Protein AF-A0A1X1MXP3-F1 (afdb_monomer_lite)

pLDDT: mean 73.45, std 17.8, range [33.78, 93.88]

Sequence (137 aa):
MLDMLSPPHPGLSEHRRALAAHRMILTAVQALGSPRGDAAAALLGLVPGRSGTAATRTARRDEAAAHYGGISADWFQRRHEAGVTLALAMELDQQLRGQEGTTRTDPQRRSRAMTPPPPAASFQPRPTPTKTPTGQP

Secondary structure (DSSP, 8-state):
-HHHHS---TT--HHHHHHHHHHHHHHHHHHT-TTHHHHHHHHHT--TT-TTTT-SHHHHHHHHHHTTTS--HHHHIIIIIHHHHHHHHHHHHHHHHHHHTT----GGGG----PPPPPGGG-PPPPPP--------

Radius of gyration: 27.69 Å; chains: 1; bounding box: 34×28×108 Å

Foldseek 3Di:
DLCVLANDDVPDDPVNSVVSSVVLLLVLLVVVDPPLSVLSCLQVVVDPPCVPVCPDNLSSLQRSCVRVVNDHSVCCVVPPPVVSVVSSVVSSVVVVVVVVVCPDDDPVPPPPPPPPPPPPVPDDDDDDPDPDDDDDD

Structure (mmCIF, N/CA/C/O backbone):
data_AF-A0A1X1MXP3-F1
#
_entry.id   AF-A0A1X1MXP3-F1
#
loop_
_atom_site.group_PDB
_atom_site.id
_atom_site.type_symbol
_atom_site.label_atom_id
_atom_site.label_alt_id
_atom_site.label_comp_id
_atom_site.label_asym_id
_atom_site.label_entity_id
_atom_site.label_seq_id
_atom_site.pdbx_PDB_ins_code
_atom_site.Cartn_x
_atom_site.Cartn_y
_atom_site.Cartn_z
_atom_site.occupancy
_atom_site.B_iso_or_equiv
_atom_site.auth_seq_id
_atom_site.auth_comp_id
_atom_site.auth_asym_id
_atom_site.auth_atom_id
_atom_site.pdbx_PDB_model_num
ATOM 1 N N . MET A 1 1 ? -13.318 8.144 1.648 1.00 58.69 1 MET A N 1
ATOM 2 C CA . MET A 1 1 ? -12.264 7.174 2.042 1.00 58.69 1 MET A CA 1
ATOM 3 C C . MET A 1 1 ? -11.859 7.364 3.497 1.00 58.69 1 MET A C 1
ATOM 5 O O . MET A 1 1 ? -11.912 6.406 4.249 1.00 58.69 1 MET A O 1
ATOM 9 N N . LEU A 1 2 ? -11.526 8.591 3.908 1.00 57.16 2 LEU A N 1
ATOM 10 C CA . LEU A 1 2 ? -11.199 8.932 5.297 1.00 57.16 2 LEU A CA 1
ATOM 11 C C . LEU A 1 2 ? -12.297 8.542 6.301 1.00 57.16 2 LEU A C 1
ATOM 13 O O . LEU A 1 2 ? -11.979 7.887 7.282 1.00 57.16 2 LEU A O 1
ATOM 17 N N . ASP A 1 3 ? -13.573 8.820 6.013 1.00 63.28 3 ASP A N 1
ATOM 18 C CA . ASP A 1 3 ? -14.678 8.444 6.916 1.00 63.28 3 ASP A CA 1
ATOM 19 C C . ASP A 1 3 ? -14.926 6.929 7.011 1.00 63.28 3 ASP A C 1
ATOM 21 O O . ASP A 1 3 ? -15.504 6.474 7.990 1.00 63.28 3 ASP A O 1
ATOM 25 N N . MET A 1 4 ? -14.468 6.141 6.028 1.00 61.66 4 MET A N 1
ATOM 26 C CA . MET A 1 4 ? -14.555 4.673 6.086 1.00 61.66 4 MET A CA 1
ATOM 27 C C . MET A 1 4 ? -13.445 4.066 6.951 1.00 61.66 4 MET A C 1
ATOM 29 O O . MET A 1 4 ? -13.652 3.036 7.575 1.00 61.66 4 MET A O 1
ATOM 33 N N . LEU A 1 5 ? -12.267 4.697 6.985 1.00 59.31 5 LEU A N 1
ATOM 34 C CA . LEU A 1 5 ? -11.120 4.227 7.771 1.00 59.31 5 LEU A CA 1
ATOM 35 C C . LEU A 1 5 ? -11.085 4.837 9.179 1.00 59.31 5 LEU A C 1
ATOM 37 O O . LEU A 1 5 ? -10.512 4.261 10.095 1.00 59.31 5 LEU A O 1
ATOM 41 N N . SER A 1 6 ? -11.665 6.023 9.355 1.00 58.81 6 SER A N 1
ATOM 42 C CA . SER A 1 6 ? -11.740 6.729 10.629 1.00 58.81 6 SER A CA 1
ATOM 43 C C . SER A 1 6 ? -13.021 7.573 10.655 1.00 58.81 6 SER A C 1
ATOM 45 O O . SER A 1 6 ? -13.010 8.727 10.202 1.00 58.81 6 SER A O 1
ATOM 47 N N . PRO A 1 7 ? -14.144 7.009 11.138 1.00 64.31 7 PRO A N 1
ATOM 48 C CA . PRO A 1 7 ? -15.415 7.715 11.149 1.00 64.31 7 PRO A CA 1
ATOM 49 C C . PRO A 1 7 ? -15.324 9.002 11.982 1.00 64.31 7 PRO A C 1
ATOM 51 O O . PRO A 1 7 ? -14.524 9.091 12.923 1.00 64.31 7 PRO A O 1
ATOM 54 N N . PRO A 1 8 ? -16.119 10.030 11.641 1.00 60.16 8 PRO A N 1
ATOM 55 C CA . PRO A 1 8 ? -16.143 11.278 12.389 1.00 60.16 8 PRO A CA 1
ATOM 56 C C . PRO A 1 8 ? -16.509 11.000 13.850 1.00 60.16 8 PRO A C 1
ATOM 58 O O . PRO A 1 8 ? -17.580 10.482 14.152 1.00 60.16 8 PRO A O 1
ATOM 61 N N . HIS A 1 9 ? -15.596 11.341 14.759 1.00 60.69 9 HIS A N 1
ATOM 62 C CA . HIS A 1 9 ? -15.788 11.200 16.198 1.00 60.69 9 HIS A CA 1
ATOM 63 C C . HIS A 1 9 ? -15.833 12.593 16.834 1.00 60.69 9 HIS A C 1
ATOM 65 O O . HIS A 1 9 ? -14.945 13.407 16.544 1.00 60.69 9 HIS A O 1
ATOM 71 N N . PRO A 1 10 ? -16.811 12.889 17.708 1.00 53.69 10 PRO A N 1
ATOM 72 C CA . PRO A 1 10 ? -16.841 14.161 18.418 1.00 53.69 10 PRO A CA 1
ATOM 73 C C . PRO A 1 10 ? -15.563 14.298 19.261 1.00 53.69 10 PRO A C 1
ATOM 75 O O . PRO A 1 10 ? -15.296 13.486 20.142 1.00 53.69 10 PRO A O 1
ATOM 78 N N . GLY A 1 11 ? -14.738 15.301 18.940 1.00 63.41 11 GLY A N 1
ATOM 79 C CA . GLY A 1 11 ? -13.468 15.585 19.625 1.00 63.41 11 GLY A CA 1
ATOM 80 C C . GLY A 1 11 ? -12.183 15.170 18.889 1.00 63.41 11 GLY A C 1
ATOM 81 O O . GLY A 1 11 ? -11.094 15.497 19.364 1.00 63.41 11 GLY A O 1
ATOM 82 N N . LEU A 1 12 ? -12.257 14.505 17.728 1.00 65.88 12 LEU A N 1
ATOM 83 C CA . LEU A 1 12 ? -11.077 14.194 16.904 1.00 65.88 12 LEU A CA 1
ATOM 84 C C . LEU A 1 12 ? -10.936 15.177 15.735 1.00 65.88 12 LEU A C 1
ATOM 86 O O . LEU A 1 12 ? -11.803 15.260 14.868 1.00 65.88 12 LEU A O 1
ATOM 90 N N . SER A 1 13 ? -9.808 15.894 15.680 1.00 78.56 13 SER A N 1
ATOM 91 C CA . SER A 1 13 ? -9.487 16.753 14.537 1.00 78.56 13 SER A CA 1
ATOM 92 C C . SER A 1 13 ? -9.292 15.927 13.262 1.00 78.56 13 SER A C 1
ATOM 94 O O . SER A 1 13 ? -8.819 14.789 13.299 1.00 78.56 13 SER A O 1
ATOM 96 N N . GLU A 1 14 ? -9.617 16.513 12.111 1.00 78.38 14 GLU A N 1
ATOM 97 C CA . GLU A 1 14 ? -9.417 15.896 10.794 1.00 78.38 14 GLU A CA 1
ATOM 98 C C . GLU A 1 14 ? -7.977 15.407 10.591 1.00 78.38 14 GLU A C 1
ATOM 100 O O . GLU A 1 14 ? -7.755 14.289 10.135 1.00 78.38 14 GLU A O 1
ATOM 105 N N . HIS A 1 15 ? -6.997 16.186 11.053 1.00 79.50 15 HIS A N 1
ATOM 106 C CA . HIS A 1 15 ? -5.589 15.805 11.033 1.00 79.50 15 HIS A CA 1
ATOM 107 C C . HIS A 1 15 ? -5.308 14.501 11.803 1.00 79.50 15 HIS A C 1
ATOM 109 O O . HIS A 1 15 ? -4.570 13.639 11.325 1.00 79.50 15 HIS A O 1
ATOM 115 N N . ARG A 1 16 ? -5.924 14.307 12.978 1.00 78.12 16 ARG A N 1
ATOM 116 C CA . ARG A 1 16 ? -5.783 13.052 13.736 1.00 78.12 16 ARG A CA 1
ATOM 117 C C . ARG A 1 16 ? -6.444 11.876 13.022 1.00 78.12 16 ARG A C 1
ATOM 119 O O . ARG A 1 16 ? -5.875 10.787 13.037 1.00 78.12 16 ARG A O 1
ATOM 126 N N . ARG A 1 17 ? -7.590 12.093 12.368 1.00 78.00 17 ARG A N 1
ATOM 127 C CA . ARG A 1 17 ? -8.249 11.068 11.537 1.00 78.00 17 ARG A CA 1
ATOM 128 C C . ARG A 1 17 ? -7.376 10.668 10.345 1.00 78.00 17 ARG A C 1
ATOM 130 O O . ARG A 1 17 ? -7.220 9.481 10.076 1.00 78.00 17 ARG A O 1
ATOM 137 N N . ALA A 1 18 ? -6.727 11.636 9.698 1.00 79.56 18 ALA A N 1
ATOM 138 C CA . ALA A 1 18 ? -5.782 11.384 8.611 1.00 79.56 18 ALA A CA 1
ATOM 139 C C . ALA A 1 18 ? -4.565 10.570 9.072 1.00 79.56 18 ALA A C 1
ATOM 141 O O . ALA A 1 18 ? -4.200 9.596 8.417 1.00 79.56 18 ALA A O 1
ATOM 142 N N . LEU A 1 19 ? -3.982 10.902 10.229 1.00 81.81 19 LEU A N 1
ATOM 143 C CA . LEU A 1 19 ? -2.884 10.122 10.809 1.00 81.81 19 LEU A CA 1
ATOM 144 C C . LEU A 1 19 ? -3.308 8.696 11.180 1.00 81.81 19 LEU A C 1
ATOM 146 O O . LEU A 1 19 ? -2.542 7.758 10.958 1.00 81.81 19 LEU A O 1
ATOM 150 N N . ALA A 1 20 ? -4.511 8.520 11.733 1.00 80.69 20 ALA A N 1
ATOM 151 C CA . ALA A 1 20 ? -5.045 7.202 12.064 1.00 80.69 20 ALA A CA 1
ATOM 152 C C . ALA A 1 20 ? -5.235 6.346 10.802 1.00 80.69 20 ALA A C 1
ATOM 154 O O . ALA A 1 20 ? -4.689 5.246 10.727 1.00 80.69 20 ALA A O 1
ATOM 155 N N . ALA A 1 21 ? -5.903 6.886 9.779 1.00 83.25 21 ALA A N 1
ATOM 156 C CA . ALA A 1 21 ? -6.100 6.206 8.501 1.00 83.25 21 ALA A CA 1
ATOM 157 C C . ALA A 1 21 ? -4.764 5.859 7.822 1.00 83.25 21 ALA A C 1
ATOM 159 O O . ALA A 1 21 ? -4.584 4.744 7.339 1.00 83.25 21 ALA A O 1
ATOM 160 N N . HIS A 1 22 ? -3.794 6.779 7.834 1.00 85.69 22 HIS A N 1
ATOM 161 C CA . HIS A 1 22 ? -2.464 6.533 7.280 1.00 85.69 22 HIS A CA 1
ATOM 162 C C . HIS A 1 22 ? -1.745 5.374 7.988 1.00 85.69 22 HIS A C 1
ATOM 164 O O . HIS A 1 22 ? -1.195 4.493 7.329 1.00 85.69 22 HIS A O 1
ATOM 170 N N . ARG A 1 23 ? -1.797 5.326 9.326 1.00 87.12 23 ARG A N 1
ATOM 171 C CA . ARG A 1 23 ? -1.214 4.224 10.110 1.00 87.12 23 ARG A CA 1
ATOM 172 C C . ARG A 1 23 ? -1.892 2.887 9.826 1.00 87.12 23 ARG A C 1
ATOM 174 O O . ARG A 1 23 ? -1.190 1.885 9.720 1.00 87.12 23 ARG A O 1
ATOM 181 N N . MET A 1 24 ? -3.216 2.864 9.673 1.00 87.44 24 MET A N 1
ATOM 182 C CA . MET A 1 24 ? -3.944 1.643 9.308 1.00 87.44 24 MET A CA 1
ATOM 183 C C . MET A 1 24 ? -3.503 1.121 7.944 1.00 87.44 24 MET A C 1
ATOM 185 O O . MET A 1 24 ? -3.141 -0.043 7.821 1.00 87.44 24 MET A O 1
ATOM 189 N N . ILE A 1 25 ? -3.431 2.001 6.942 1.00 90.19 25 ILE A N 1
ATOM 190 C CA . ILE A 1 25 ? -2.965 1.632 5.601 1.00 90.19 25 ILE A CA 1
ATOM 191 C C . ILE A 1 25 ? -1.546 1.055 5.661 1.00 90.19 25 ILE A C 1
ATOM 193 O O . ILE A 1 25 ? -1.307 -0.013 5.107 1.00 90.19 25 ILE A O 1
ATOM 197 N N . LEU A 1 26 ? -0.615 1.708 6.365 1.00 90.00 26 LEU A N 1
ATOM 198 C CA . LEU A 1 26 ? 0.753 1.198 6.504 1.00 90.00 26 LEU A CA 1
ATOM 199 C C . LEU A 1 26 ? 0.805 -0.161 7.209 1.00 90.00 26 LEU A C 1
ATOM 201 O O . LEU A 1 26 ? 1.551 -1.039 6.785 1.00 90.00 26 LEU A O 1
ATOM 205 N N . THR A 1 27 ? 0.002 -0.349 8.254 1.00 89.50 27 THR A N 1
ATOM 206 C CA . THR A 1 27 ? -0.044 -1.614 9.001 1.00 89.50 27 THR A CA 1
ATOM 207 C C . THR A 1 27 ? -0.610 -2.739 8.134 1.00 89.50 27 THR A C 1
ATOM 209 O O . THR A 1 27 ? -0.054 -3.832 8.113 1.00 89.50 27 THR A O 1
ATOM 212 N N . ALA A 1 28 ? -1.674 -2.472 7.368 1.00 88.75 28 ALA A N 1
ATOM 213 C CA . ALA A 1 28 ? -2.252 -3.431 6.425 1.00 88.75 28 ALA A CA 1
ATOM 214 C C . ALA A 1 28 ? -1.268 -3.800 5.307 1.00 88.75 28 ALA A C 1
ATOM 216 O O . ALA A 1 28 ? -1.092 -4.972 4.996 1.00 88.75 28 ALA A O 1
ATOM 217 N N . VAL A 1 29 ? -0.559 -2.816 4.751 1.00 90.88 29 VAL A N 1
ATOM 218 C CA . VAL A 1 29 ? 0.489 -3.048 3.747 1.00 90.88 29 VAL A CA 1
ATOM 219 C C . VAL A 1 29 ? 1.616 -3.925 4.301 1.00 90.88 29 VAL A C 1
ATOM 221 O O . VAL A 1 29 ? 2.059 -4.845 3.617 1.00 90.88 29 VAL A O 1
ATOM 224 N N . GLN A 1 30 ? 2.059 -3.685 5.539 1.00 89.44 30 GLN A N 1
ATOM 225 C CA . GLN A 1 30 ? 3.092 -4.501 6.188 1.00 89.44 30 GLN A CA 1
ATOM 226 C C . GLN A 1 30 ? 2.626 -5.940 6.446 1.00 89.44 30 GLN A C 1
ATOM 228 O O . GLN A 1 30 ? 3.410 -6.869 6.258 1.00 89.44 30 GLN A O 1
ATOM 233 N N . ALA A 1 31 ? 1.359 -6.136 6.824 1.00 89.12 31 ALA A N 1
ATOM 234 C CA . ALA A 1 31 ? 0.791 -7.459 7.088 1.00 89.12 31 ALA A CA 1
ATOM 235 C C . ALA A 1 31 ? 0.791 -8.378 5.851 1.00 89.12 31 ALA A C 1
ATOM 237 O O . ALA A 1 31 ? 0.947 -9.589 5.985 1.00 89.12 31 ALA A O 1
ATOM 238 N N . LEU A 1 32 ? 0.694 -7.811 4.643 1.00 87.94 32 LEU A N 1
ATOM 239 C CA . LEU A 1 32 ? 0.696 -8.578 3.392 1.00 87.94 32 LEU A CA 1
ATOM 240 C C . LEU A 1 32 ? 2.027 -9.281 3.080 1.00 87.94 32 LEU A C 1
ATOM 242 O O . LEU A 1 32 ? 2.023 -10.254 2.322 1.00 87.94 32 LEU A O 1
ATOM 246 N N . GLY A 1 33 ? 3.149 -8.785 3.614 1.00 85.44 33 GLY A N 1
ATOM 247 C CA . GLY A 1 33 ? 4.490 -9.323 3.360 1.00 85.44 33 GLY A CA 1
ATOM 248 C C . GLY A 1 33 ? 4.9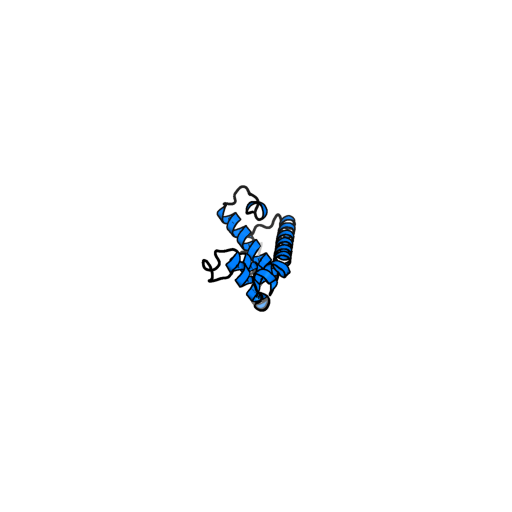64 -9.221 1.900 1.00 85.44 33 GLY A C 1
ATOM 249 O O . GLY A 1 33 ? 4.216 -8.869 0.988 1.00 85.44 33 GLY A O 1
ATOM 250 N N . SER A 1 34 ? 6.237 -9.526 1.642 1.00 87.56 34 SER A N 1
ATOM 251 C CA . SER A 1 34 ? 6.799 -9.481 0.282 1.00 87.56 34 SER A CA 1
ATOM 252 C C . SER A 1 34 ? 6.333 -10.685 -0.559 1.00 87.56 34 SER A C 1
ATOM 254 O O . SER A 1 34 ? 6.252 -11.794 -0.024 1.00 87.56 34 SER A O 1
ATOM 256 N N . PRO A 1 35 ? 6.009 -10.524 -1.861 1.00 90.75 35 PRO A N 1
ATOM 257 C CA . PRO A 1 35 ? 6.089 -9.296 -2.670 1.00 90.75 35 PRO A CA 1
ATOM 258 C C . PRO A 1 35 ? 4.801 -8.448 -2.686 1.00 90.75 35 PRO A C 1
ATOM 260 O O . PRO A 1 35 ? 4.755 -7.391 -3.314 1.00 90.75 35 PRO A O 1
ATOM 263 N N . ARG A 1 36 ? 3.717 -8.900 -2.038 1.00 89.44 36 ARG A N 1
ATOM 264 C CA . ARG A 1 36 ? 2.392 -8.254 -2.124 1.00 89.44 36 ARG A CA 1
ATOM 265 C C . ARG A 1 36 ? 2.335 -6.901 -1.422 1.00 89.44 36 ARG A C 1
ATOM 267 O O . ARG A 1 36 ? 1.791 -5.962 -1.993 1.00 89.44 36 ARG A O 1
ATOM 274 N N . GLY A 1 37 ? 2.891 -6.807 -0.221 1.00 88.31 37 GLY A N 1
ATOM 275 C CA . GLY A 1 37 ? 3.001 -5.580 0.560 1.00 88.31 37 GLY A CA 1
ATOM 276 C C . GLY A 1 37 ? 3.848 -4.533 -0.151 1.00 88.31 37 GLY A C 1
ATOM 277 O O . GLY A 1 37 ? 3.414 -3.395 -0.283 1.00 88.31 37 GLY A O 1
ATOM 278 N N . ASP A 1 38 ? 4.989 -4.924 -0.719 1.00 90.69 38 ASP A N 1
ATOM 279 C CA . ASP A 1 38 ? 5.857 -3.995 -1.453 1.00 90.69 38 ASP A CA 1
ATOM 280 C C . ASP A 1 38 ? 5.151 -3.428 -2.694 1.00 90.69 38 ASP A C 1
ATOM 282 O O . ASP A 1 38 ? 5.118 -2.217 -2.916 1.00 90.69 38 ASP A O 1
ATOM 286 N N . ALA A 1 39 ? 4.473 -4.289 -3.458 1.00 91.69 39 ALA A N 1
ATOM 287 C CA . ALA A 1 39 ? 3.668 -3.853 -4.592 1.00 91.69 39 ALA A CA 1
ATOM 288 C C . ALA A 1 39 ? 2.463 -2.992 -4.177 1.00 91.69 39 ALA A C 1
ATOM 290 O O . ALA A 1 39 ? 2.132 -2.030 -4.868 1.00 91.69 39 ALA A O 1
ATOM 291 N N . ALA A 1 40 ? 1.814 -3.290 -3.047 1.00 92.06 40 ALA A N 1
ATOM 292 C CA . ALA A 1 40 ? 0.745 -2.455 -2.501 1.00 92.06 40 ALA A CA 1
ATOM 293 C C . ALA A 1 40 ? 1.274 -1.075 -2.073 1.00 92.06 40 ALA A C 1
ATOM 295 O O . ALA A 1 40 ? 0.643 -0.058 -2.367 1.00 92.06 40 ALA A O 1
ATOM 296 N N . ALA A 1 41 ? 2.451 -1.021 -1.442 1.00 91.38 41 ALA A N 1
ATOM 297 C CA . ALA A 1 41 ? 3.121 0.224 -1.082 1.00 91.38 41 ALA A CA 1
ATOM 298 C C . ALA A 1 41 ? 3.432 1.064 -2.329 1.00 91.38 41 ALA A C 1
ATOM 300 O O . ALA A 1 41 ? 3.119 2.256 -2.352 1.00 91.38 41 ALA A O 1
ATOM 301 N N . ALA A 1 42 ? 3.969 0.443 -3.382 1.00 91.19 42 ALA A N 1
ATOM 302 C CA . ALA A 1 42 ? 4.242 1.092 -4.662 1.00 91.19 42 ALA A CA 1
ATOM 303 C C . ALA A 1 42 ? 2.960 1.635 -5.318 1.00 91.19 42 ALA A C 1
ATOM 305 O O . ALA A 1 42 ? 2.894 2.815 -5.667 1.00 91.19 42 ALA A O 1
ATOM 306 N N . LEU A 1 43 ? 1.894 0.827 -5.391 1.00 91.62 43 LEU A N 1
ATOM 307 C CA . LEU A 1 43 ? 0.590 1.244 -5.928 1.00 91.62 43 LEU A CA 1
ATOM 308 C C . LEU A 1 43 ? -0.016 2.432 -5.172 1.00 91.62 43 LEU A C 1
ATOM 310 O O . LEU A 1 43 ? -0.636 3.313 -5.777 1.00 91.62 43 LEU A O 1
ATOM 314 N N . LEU A 1 44 ? 0.174 2.491 -3.857 1.00 89.75 44 LEU A N 1
ATOM 315 C CA . LEU A 1 44 ? -0.316 3.581 -3.017 1.00 89.75 44 LEU A CA 1
ATOM 316 C C . LEU A 1 44 ? 0.633 4.787 -2.965 1.00 89.75 44 LEU A C 1
ATOM 318 O O . LEU A 1 44 ? 0.251 5.821 -2.423 1.00 89.75 44 LEU A O 1
ATOM 322 N N . GLY A 1 45 ? 1.828 4.691 -3.554 1.00 88.56 45 GLY A N 1
ATOM 323 C CA . GLY A 1 45 ? 2.842 5.747 -3.490 1.00 88.56 45 GLY A CA 1
ATOM 324 C C . GLY A 1 45 ? 3.427 5.931 -2.086 1.00 88.56 45 GLY A C 1
ATOM 325 O O . GLY A 1 45 ? 3.796 7.040 -1.714 1.00 88.56 45 GLY A O 1
ATOM 326 N N . LEU A 1 46 ? 3.475 4.860 -1.291 1.00 86.50 46 LEU A N 1
ATOM 327 C CA . LEU A 1 46 ? 3.957 4.855 0.095 1.00 86.50 46 LEU A CA 1
ATOM 328 C C . LEU A 1 46 ? 5.449 4.509 0.212 1.00 86.50 46 LEU A C 1
ATOM 330 O O . LEU A 1 46 ? 5.966 4.404 1.323 1.00 86.50 46 LEU A O 1
ATOM 334 N N . VAL A 1 47 ? 6.142 4.314 -0.912 1.00 80.50 47 VAL A N 1
ATOM 335 C CA . VAL A 1 47 ? 7.556 3.928 -0.923 1.00 80.50 47 VAL A CA 1
ATOM 336 C C . VAL A 1 47 ? 8.424 5.096 -0.419 1.00 80.50 47 VAL A C 1
ATOM 338 O O . VAL A 1 47 ? 8.381 6.191 -0.997 1.00 80.50 47 VAL A O 1
ATOM 341 N N . PRO A 1 48 ? 9.215 4.901 0.658 1.00 67.81 48 PRO A N 1
ATOM 342 C CA . PRO A 1 48 ? 10.046 5.953 1.236 1.00 67.81 48 PRO A CA 1
ATOM 343 C C . PRO A 1 48 ? 11.041 6.529 0.224 1.00 67.81 48 PRO A C 1
ATOM 345 O O . PRO A 1 48 ? 11.617 5.804 -0.583 1.00 67.81 48 PRO A O 1
ATOM 348 N N . GLY A 1 49 ? 11.266 7.844 0.272 1.00 66.25 49 GLY A N 1
ATOM 349 C CA . GLY A 1 49 ? 12.254 8.517 -0.583 1.00 66.25 49 GLY A CA 1
ATOM 350 C C . GLY A 1 49 ? 11.844 8.689 -2.052 1.00 66.25 49 GLY A C 1
ATOM 351 O O . GLY A 1 49 ? 12.576 9.321 -2.806 1.00 66.25 49 GLY A O 1
ATOM 352 N N . ARG A 1 50 ? 10.666 8.194 -2.456 1.00 63.91 50 ARG A N 1
ATOM 353 C CA . ARG A 1 50 ? 10.096 8.366 -3.808 1.00 63.91 50 ARG A CA 1
ATOM 354 C C . ARG A 1 50 ? 8.877 9.287 -3.850 1.00 63.91 50 ARG A C 1
ATOM 356 O O . ARG A 1 50 ? 8.114 9.293 -4.817 1.00 63.91 50 ARG A O 1
ATOM 363 N N . SER A 1 51 ? 8.706 10.093 -2.804 1.00 53.59 51 SER A N 1
ATOM 364 C CA . SER A 1 51 ? 7.636 11.085 -2.715 1.00 53.59 51 SER A CA 1
ATOM 365 C C . SER A 1 51 ? 7.810 12.118 -3.838 1.00 53.59 51 SER A C 1
ATOM 367 O O . SER A 1 51 ? 8.670 12.990 -3.760 1.00 53.59 51 SER A O 1
ATOM 369 N N . GLY A 1 52 ? 7.049 11.958 -4.926 1.00 53.38 52 GLY A N 1
ATOM 370 C CA . GLY A 1 52 ? 7.042 12.849 -6.093 1.00 53.38 52 GLY A CA 1
ATOM 371 C C . GLY A 1 52 ? 7.399 12.206 -7.440 1.00 53.38 52 GLY A C 1
ATOM 372 O O . GLY A 1 52 ? 6.957 12.717 -8.466 1.00 53.38 52 GLY A O 1
ATOM 373 N N . THR A 1 53 ? 8.128 11.083 -7.485 1.00 53.12 53 THR A N 1
ATOM 374 C CA . THR A 1 53 ? 8.572 10.475 -8.763 1.00 53.12 53 THR A CA 1
ATOM 375 C C . THR A 1 53 ? 7.538 9.534 -9.380 1.00 53.12 53 THR A C 1
ATOM 377 O O . THR A 1 53 ? 7.402 9.483 -10.600 1.00 53.12 53 THR A O 1
ATOM 380 N N . ALA A 1 54 ? 6.735 8.856 -8.559 1.00 59.81 54 ALA A N 1
ATOM 381 C CA . ALA A 1 54 ? 5.636 8.004 -9.013 1.00 59.81 54 ALA A CA 1
ATOM 382 C C . ALA A 1 54 ? 4.272 8.716 -8.895 1.00 59.81 54 ALA A C 1
ATOM 384 O O . ALA A 1 54 ? 3.307 8.176 -8.358 1.00 59.81 54 ALA A O 1
ATOM 385 N N . ALA A 1 55 ? 4.177 9.967 -9.362 1.00 66.50 55 ALA A N 1
ATOM 386 C CA . ALA A 1 55 ? 2.925 10.729 -9.286 1.00 66.50 55 ALA A CA 1
ATOM 387 C C . ALA A 1 55 ? 1.803 10.089 -10.130 1.00 66.50 55 ALA A C 1
ATOM 389 O O . ALA A 1 55 ? 0.622 10.143 -9.776 1.00 66.50 55 ALA A O 1
ATOM 390 N N . THR A 1 56 ? 2.164 9.440 -11.241 1.00 84.69 56 THR A N 1
ATOM 391 C CA . THR A 1 56 ? 1.194 8.823 -12.147 1.00 84.69 56 THR A CA 1
ATOM 392 C C . THR A 1 56 ? 0.846 7.399 -11.722 1.00 84.69 56 THR A C 1
ATOM 394 O O . THR A 1 56 ? 1.643 6.669 -11.130 1.00 84.69 56 THR A O 1
ATOM 397 N N . ARG A 1 57 ? -0.379 6.975 -12.047 1.00 85.25 57 ARG A N 1
ATOM 398 C CA . ARG A 1 57 ? -0.823 5.589 -11.837 1.00 85.25 57 ARG A CA 1
ATOM 399 C C . ARG A 1 57 ? 0.069 4.589 -12.582 1.00 85.25 57 ARG A C 1
ATOM 401 O O . ARG A 1 57 ? 0.335 3.517 -12.054 1.00 85.25 57 ARG A O 1
ATOM 408 N N . THR A 1 58 ? 0.534 4.948 -13.777 1.00 87.81 58 THR A N 1
ATOM 409 C CA . THR A 1 58 ? 1.424 4.113 -14.594 1.00 87.81 58 THR A CA 1
ATOM 410 C C . THR A 1 58 ? 2.769 3.901 -13.910 1.00 87.81 58 THR A C 1
ATOM 412 O O . THR A 1 58 ? 3.137 2.756 -13.685 1.00 87.81 58 THR A O 1
ATOM 415 N N . ALA A 1 59 ? 3.429 4.970 -13.450 1.00 87.31 59 ALA A N 1
ATOM 416 C CA . ALA A 1 59 ? 4.716 4.857 -12.762 1.00 87.31 59 ALA A CA 1
ATOM 417 C C . ALA A 1 59 ? 4.629 3.992 -11.492 1.00 87.31 59 ALA A C 1
ATOM 419 O O . ALA A 1 59 ? 5.507 3.178 -11.224 1.00 87.31 59 ALA A O 1
ATOM 420 N N . ARG A 1 60 ? 3.528 4.107 -10.735 1.00 89.94 60 ARG A N 1
ATOM 421 C CA . ARG A 1 60 ? 3.278 3.256 -9.560 1.00 89.94 60 ARG A CA 1
ATOM 422 C C . ARG A 1 60 ? 3.078 1.785 -9.911 1.00 89.94 60 ARG A C 1
ATOM 424 O O . ARG A 1 60 ? 3.464 0.918 -9.133 1.00 89.94 60 ARG A O 1
ATOM 431 N N . ARG A 1 61 ? 2.489 1.489 -11.073 1.00 91.44 61 ARG A N 1
ATOM 432 C CA . ARG A 1 61 ? 2.364 0.114 -11.576 1.00 91.44 61 ARG A CA 1
ATOM 433 C C . ARG A 1 61 ? 3.693 -0.442 -12.051 1.00 91.44 61 ARG A C 1
ATOM 435 O O . ARG A 1 61 ? 3.965 -1.594 -11.749 1.00 91.44 61 ARG A O 1
ATOM 442 N N . ASP A 1 62 ? 4.500 0.351 -12.751 1.00 90.56 62 ASP A N 1
ATOM 443 C CA . ASP A 1 62 ? 5.848 -0.062 -13.160 1.00 90.56 62 ASP A CA 1
ATOM 444 C C . ASP A 1 62 ? 6.703 -0.402 -11.934 1.00 90.56 62 ASP A C 1
ATOM 446 O O . ASP A 1 62 ? 7.359 -1.441 -11.889 1.00 90.56 62 ASP A O 1
ATOM 450 N N . GLU A 1 63 ? 6.625 0.421 -10.888 1.00 90.31 63 GLU A N 1
ATOM 451 C CA . GLU A 1 63 ? 7.318 0.159 -9.628 1.00 90.31 63 GLU A CA 1
ATOM 452 C C . GLU A 1 63 ? 6.775 -1.089 -8.915 1.00 90.31 63 GLU A C 1
ATOM 454 O O . GLU A 1 63 ? 7.548 -1.945 -8.492 1.00 90.31 63 GLU A O 1
ATOM 459 N N . ALA A 1 64 ? 5.452 -1.261 -8.850 1.00 91.19 64 ALA A N 1
ATOM 460 C CA . ALA A 1 64 ? 4.845 -2.464 -8.281 1.00 91.19 64 ALA A CA 1
ATOM 461 C C . ALA A 1 64 ? 5.236 -3.742 -9.050 1.00 91.19 64 ALA A C 1
ATOM 463 O O . ALA A 1 64 ? 5.475 -4.788 -8.445 1.00 91.19 64 ALA A O 1
ATOM 464 N N . ALA A 1 65 ? 5.336 -3.654 -10.377 1.00 92.06 65 ALA A N 1
ATOM 465 C CA . ALA A 1 65 ? 5.710 -4.752 -11.257 1.00 92.06 65 ALA A CA 1
ATOM 466 C C . ALA A 1 65 ? 7.165 -5.210 -11.038 1.00 92.06 65 ALA A C 1
ATOM 468 O O . ALA A 1 65 ? 7.455 -6.407 -11.131 1.00 92.06 65 ALA A O 1
ATOM 469 N N . ALA A 1 66 ? 8.061 -4.297 -10.641 1.00 91.81 66 ALA A N 1
ATOM 470 C CA . ALA A 1 66 ? 9.445 -4.624 -10.297 1.00 91.81 66 ALA A CA 1
ATOM 471 C C . ALA A 1 66 ? 9.546 -5.661 -9.160 1.00 91.81 66 ALA A C 1
ATOM 473 O O . ALA A 1 66 ? 10.412 -6.535 -9.203 1.00 91.81 66 ALA A O 1
ATOM 474 N N . HIS A 1 67 ? 8.612 -5.644 -8.201 1.00 91.38 67 HIS A N 1
ATOM 475 C CA . HIS A 1 67 ? 8.565 -6.604 -7.089 1.00 91.38 67 HIS A CA 1
ATOM 476 C C . HIS A 1 67 ? 8.119 -8.019 -7.496 1.00 91.38 67 HIS A C 1
ATOM 478 O O . HIS A 1 67 ? 8.277 -8.961 -6.724 1.00 91.38 67 HIS A O 1
ATOM 484 N N . TYR A 1 68 ? 7.602 -8.196 -8.714 1.00 89.56 68 TYR A N 1
ATOM 485 C CA . TYR A 1 68 ? 7.164 -9.484 -9.265 1.00 89.56 68 TYR A CA 1
ATOM 486 C C . TYR A 1 68 ? 8.149 -10.041 -10.304 1.00 89.56 68 TYR A C 1
ATOM 488 O O . TYR A 1 68 ? 7.753 -10.700 -11.263 1.00 89.56 68 TYR A O 1
ATOM 496 N N . GLY A 1 69 ? 9.445 -9.777 -10.119 1.00 85.12 69 GLY A N 1
ATOM 497 C CA . GLY A 1 69 ? 10.498 -10.268 -11.011 1.00 85.12 69 GLY A CA 1
ATOM 498 C C . GLY A 1 69 ? 10.689 -9.422 -12.270 1.00 85.12 69 GLY A C 1
ATOM 499 O O . GLY A 1 69 ? 11.113 -9.950 -13.293 1.00 85.12 69 GLY A O 1
ATOM 500 N N . GLY A 1 70 ? 10.368 -8.123 -12.216 1.00 79.75 70 GLY A N 1
ATOM 501 C CA . GLY A 1 70 ? 10.615 -7.204 -13.336 1.00 79.75 70 GLY A CA 1
ATOM 502 C C . GLY A 1 70 ? 9.698 -7.412 -14.544 1.00 79.75 70 GLY A C 1
ATOM 503 O O . GLY A 1 70 ? 10.075 -7.105 -15.672 1.00 79.75 70 GLY A O 1
ATOM 504 N N . ILE A 1 71 ? 8.499 -7.947 -14.319 1.00 91.19 71 ILE A N 1
ATOM 505 C CA . ILE A 1 71 ? 7.435 -8.030 -15.327 1.00 91.19 71 ILE A CA 1
ATOM 506 C C . ILE A 1 71 ? 6.993 -6.632 -15.792 1.00 91.19 71 ILE A C 1
ATOM 508 O O . ILE A 1 71 ? 7.215 -5.633 -15.111 1.00 91.19 71 ILE A O 1
ATOM 512 N N . SER A 1 72 ? 6.319 -6.549 -16.941 1.00 92.31 72 SER A N 1
ATOM 513 C CA . SER A 1 72 ? 5.745 -5.279 -17.398 1.00 92.31 72 SER A CA 1
ATOM 514 C C . SER A 1 72 ? 4.562 -4.846 -16.523 1.00 92.31 72 SER A C 1
ATOM 516 O O . SER A 1 72 ? 3.802 -5.688 -16.029 1.00 92.31 72 SER A O 1
ATOM 518 N N . ALA A 1 73 ? 4.344 -3.533 -16.386 1.00 91.31 73 ALA A N 1
ATOM 519 C CA . ALA A 1 73 ? 3.181 -2.993 -15.676 1.00 91.31 73 ALA A CA 1
ATOM 520 C C . ALA A 1 73 ? 1.844 -3.494 -16.228 1.00 91.31 73 ALA A C 1
ATOM 522 O O . ALA A 1 73 ? 0.905 -3.705 -15.465 1.00 91.31 73 ALA A O 1
ATOM 523 N N . ASP A 1 74 ? 1.747 -3.707 -17.539 1.00 93.56 74 ASP A N 1
ATOM 524 C CA . ASP A 1 74 ? 0.530 -4.218 -18.167 1.00 93.56 74 ASP A CA 1
ATOM 525 C C . ASP A 1 74 ? 0.247 -5.677 -17.761 1.00 93.56 74 ASP A C 1
ATOM 527 O O . ASP A 1 74 ? -0.884 -6.034 -17.416 1.00 93.56 74 ASP A O 1
ATOM 531 N N . TRP A 1 75 ? 1.281 -6.520 -17.712 1.00 92.62 75 TRP A N 1
ATOM 532 C CA . TRP A 1 75 ? 1.125 -7.892 -17.237 1.00 92.62 75 TRP A CA 1
ATOM 533 C C . TRP A 1 75 ? 0.824 -7.928 -15.734 1.00 92.62 75 TRP A C 1
ATOM 535 O O . TRP A 1 75 ? -0.071 -8.658 -15.304 1.00 92.62 75 TRP A O 1
ATOM 545 N N . PHE A 1 76 ? 1.490 -7.082 -14.939 1.00 93.69 76 PHE A N 1
ATOM 546 C CA . PHE A 1 76 ? 1.178 -6.894 -13.519 1.00 93.69 76 PHE A CA 1
ATOM 547 C C . PHE A 1 76 ? -0.286 -6.488 -13.312 1.00 93.69 76 PHE A C 1
ATOM 549 O O . PHE A 1 76 ? -0.991 -7.110 -12.514 1.00 93.69 76 PHE A O 1
ATOM 556 N N . GLN A 1 77 ? -0.766 -5.495 -14.066 1.00 93.81 77 GLN A N 1
ATOM 557 C CA . GLN A 1 77 ? -2.149 -5.028 -14.012 1.00 93.81 77 GLN A CA 1
ATOM 558 C C . GLN A 1 77 ? -3.126 -6.177 -14.275 1.00 93.81 77 GLN A C 1
ATOM 560 O O . GLN A 1 77 ? -4.098 -6.347 -13.538 1.00 93.81 77 GLN A O 1
ATOM 565 N N . ARG A 1 78 ? -2.870 -6.975 -15.317 1.00 93.88 78 ARG A N 1
ATOM 566 C CA . ARG A 1 78 ? -3.754 -8.077 -15.716 1.00 93.88 78 ARG A CA 1
ATOM 567 C C . ARG A 1 78 ? -3.713 -9.258 -14.749 1.00 93.88 78 ARG A C 1
ATOM 569 O O . ARG A 1 78 ? -4.741 -9.898 -14.539 1.00 93.88 78 ARG A O 1
ATOM 576 N N . ARG A 1 79 ? -2.548 -9.573 -14.173 1.00 93.81 79 ARG A N 1
ATOM 577 C CA . ARG A 1 79 ? -2.339 -10.824 -13.426 1.00 93.81 79 ARG A CA 1
ATOM 578 C C . ARG A 1 79 ? -2.352 -10.673 -11.907 1.00 93.81 79 ARG A C 1
ATOM 580 O O . ARG A 1 79 ? -2.761 -11.615 -11.226 1.00 93.81 79 ARG A O 1
ATOM 587 N N . HIS A 1 80 ? -1.910 -9.530 -11.383 1.00 92.25 80 HIS A N 1
ATOM 588 C CA . HIS A 1 80 ? -1.579 -9.364 -9.964 1.00 92.25 80 HIS A CA 1
ATOM 589 C C . HIS A 1 80 ? -2.283 -8.189 -9.280 1.00 92.25 80 HIS A C 1
ATOM 591 O O . HIS A 1 80 ? -2.660 -8.340 -8.119 1.00 92.25 80 HIS A O 1
ATOM 597 N N . GLU A 1 81 ? -2.508 -7.058 -9.959 1.00 91.75 81 GLU A N 1
ATOM 598 C CA . GLU A 1 81 ? -3.030 -5.825 -9.332 1.00 91.75 81 GLU A CA 1
ATOM 599 C C . GLU A 1 81 ? -4.350 -6.056 -8.578 1.00 91.75 81 GLU A C 1
ATOM 601 O O . GLU A 1 81 ? -4.495 -5.623 -7.432 1.00 91.75 81 GLU A O 1
ATOM 606 N N . ALA A 1 82 ? -5.283 -6.801 -9.179 1.00 91.69 82 ALA A N 1
ATOM 607 C CA . ALA A 1 82 ? -6.550 -7.156 -8.540 1.00 91.69 82 ALA A CA 1
ATOM 608 C C . ALA A 1 82 ? -6.355 -8.015 -7.277 1.00 91.69 82 ALA A C 1
ATOM 610 O O . ALA A 1 82 ? -6.983 -7.754 -6.254 1.00 91.69 82 ALA A O 1
ATOM 611 N N . GLY A 1 83 ? -5.454 -9.001 -7.318 1.00 90.62 83 GLY A N 1
ATOM 612 C CA . GLY A 1 83 ? -5.163 -9.860 -6.167 1.00 90.62 83 GLY A CA 1
ATOM 613 C C . GLY A 1 83 ? -4.471 -9.112 -5.026 1.00 90.62 83 GLY A C 1
ATOM 614 O O . GLY A 1 83 ? -4.805 -9.324 -3.864 1.00 90.62 83 GLY 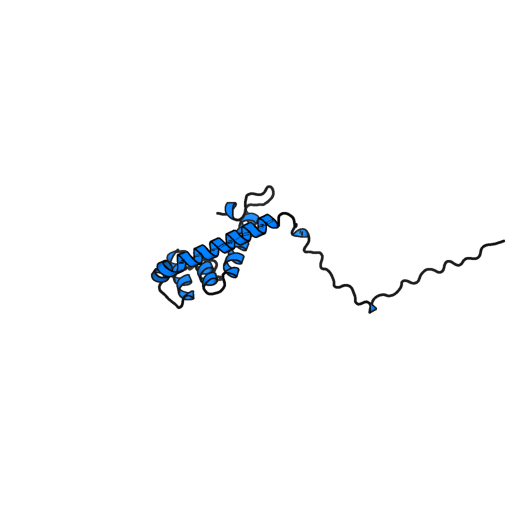A O 1
ATOM 615 N N . VAL A 1 84 ? -3.550 -8.199 -5.352 1.00 91.44 84 VAL A N 1
ATOM 616 C CA . VAL A 1 84 ? -2.882 -7.328 -4.370 1.00 91.44 84 VAL A CA 1
ATOM 617 C C . VAL A 1 84 ? -3.891 -6.389 -3.710 1.00 91.44 84 VAL A C 1
ATOM 619 O O . VAL A 1 84 ? -3.900 -6.249 -2.490 1.00 91.44 84 VAL A O 1
ATOM 622 N N . THR A 1 85 ? -4.779 -5.791 -4.506 1.00 91.44 85 THR A N 1
ATOM 623 C CA . THR A 1 85 ? -5.805 -4.864 -4.010 1.00 91.44 85 THR A CA 1
ATOM 624 C C . THR A 1 85 ? -6.830 -5.578 -3.133 1.00 91.44 85 THR A C 1
ATOM 626 O O . THR A 1 85 ? -7.194 -5.060 -2.081 1.00 91.44 85 THR A O 1
ATOM 629 N N . LEU A 1 86 ? -7.268 -6.780 -3.527 1.00 88.19 86 LEU A N 1
ATOM 630 C CA . LEU A 1 86 ? -8.184 -7.588 -2.724 1.00 88.19 86 LEU A CA 1
ATOM 631 C C . LEU A 1 86 ? -7.558 -7.973 -1.381 1.00 88.19 86 LEU A C 1
ATOM 633 O O . LEU A 1 86 ? -8.198 -7.805 -0.348 1.00 88.19 86 LEU A O 1
ATOM 637 N N . ALA A 1 87 ? -6.308 -8.441 -1.384 1.00 87.81 87 ALA A N 1
ATOM 638 C CA . ALA A 1 87 ? -5.619 -8.803 -0.151 1.00 87.81 87 ALA A CA 1
ATOM 639 C C . ALA A 1 87 ? -5.490 -7.594 0.790 1.00 87.81 87 ALA A C 1
ATOM 641 O O . ALA A 1 87 ? -5.801 -7.701 1.972 1.00 87.81 87 ALA A O 1
ATOM 642 N N . LEU A 1 88 ? -5.126 -6.422 0.259 1.00 88.88 88 LEU A N 1
ATOM 643 C CA . LEU A 1 88 ? -5.084 -5.187 1.043 1.00 88.88 88 LEU A CA 1
ATOM 644 C C . LEU A 1 88 ? -6.456 -4.819 1.626 1.00 88.88 88 LEU A C 1
ATOM 646 O O . LEU A 1 88 ? -6.543 -4.418 2.784 1.00 88.88 88 LEU A O 1
ATOM 650 N N . ALA A 1 89 ? -7.525 -4.945 0.837 1.00 87.25 89 ALA A N 1
ATOM 651 C CA . ALA A 1 89 ? -8.879 -4.663 1.302 1.00 87.25 89 ALA A CA 1
A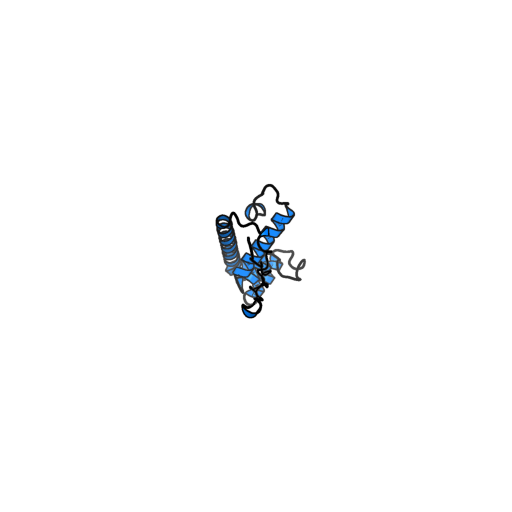TOM 652 C C . ALA A 1 89 ? -9.303 -5.610 2.436 1.00 87.25 89 ALA A C 1
ATOM 654 O O . ALA A 1 89 ? -9.914 -5.156 3.401 1.00 87.25 89 ALA A O 1
ATOM 655 N N . MET A 1 90 ? -8.942 -6.894 2.351 1.00 86.38 90 MET A N 1
ATOM 656 C CA . MET A 1 90 ? -9.207 -7.876 3.407 1.00 86.38 90 MET A CA 1
ATOM 657 C C . MET A 1 90 ? -8.453 -7.551 4.700 1.00 86.38 90 MET A C 1
ATOM 659 O O . MET A 1 90 ? -9.053 -7.596 5.768 1.00 86.38 90 MET A O 1
ATOM 663 N N . GLU A 1 91 ? -7.178 -7.165 4.615 1.00 88.94 91 GLU A N 1
ATOM 664 C CA . GLU A 1 91 ? -6.402 -6.751 5.793 1.00 88.94 91 GLU A CA 1
ATOM 665 C C . GLU A 1 91 ? -6.992 -5.497 6.453 1.00 88.94 91 GLU A C 1
ATOM 667 O O . GLU A 1 91 ? -7.097 -5.418 7.677 1.00 88.94 91 GLU A O 1
ATOM 672 N N . LEU A 1 92 ? -7.431 -4.521 5.651 1.00 87.25 92 LEU A N 1
ATOM 673 C CA . LEU A 1 92 ? -8.105 -3.326 6.162 1.00 87.25 92 LEU A CA 1
ATOM 674 C C . LEU A 1 92 ? -9.439 -3.667 6.843 1.00 87.25 92 LEU A C 1
ATOM 676 O O . LEU A 1 92 ? -9.708 -3.155 7.928 1.00 87.25 92 LEU A O 1
ATOM 680 N N . ASP A 1 93 ? -10.252 -4.542 6.246 1.00 84.56 93 ASP A N 1
ATOM 681 C CA . ASP A 1 93 ? -11.514 -5.015 6.833 1.00 84.56 93 ASP A CA 1
ATOM 682 C C . ASP A 1 93 ? -11.272 -5.777 8.146 1.00 84.56 93 ASP A C 1
ATOM 684 O O . ASP A 1 93 ? -11.927 -5.510 9.153 1.00 84.56 93 ASP A O 1
ATOM 688 N N . GLN A 1 94 ? -10.270 -6.658 8.186 1.00 84.38 94 GLN A N 1
ATOM 689 C CA . GLN A 1 94 ? -9.906 -7.389 9.396 1.00 84.38 94 GLN A CA 1
ATOM 690 C C . GLN A 1 94 ? -9.440 -6.449 10.515 1.00 84.38 94 GLN A C 1
ATOM 692 O O . GLN A 1 94 ? -9.835 -6.622 11.671 1.00 84.38 94 GLN A O 1
ATOM 697 N N . GLN A 1 95 ? -8.641 -5.431 10.189 1.00 85.31 95 GLN A N 1
ATOM 698 C CA . GLN A 1 95 ? -8.224 -4.415 11.155 1.00 85.31 95 GLN A CA 1
ATOM 699 C C . GLN A 1 95 ? -9.407 -3.590 11.671 1.00 85.31 95 GLN A C 1
ATOM 701 O O . GLN A 1 95 ? -9.476 -3.330 12.872 1.00 85.31 95 GLN A O 1
ATOM 706 N N . LEU A 1 96 ? -10.349 -3.215 10.800 1.00 83.00 96 LEU A N 1
ATOM 707 C CA . LEU A 1 96 ? -11.568 -2.497 11.185 1.00 83.00 96 LEU A CA 1
ATOM 708 C C . LEU A 1 96 ? -12.442 -3.336 12.128 1.00 83.00 96 LEU A C 1
ATOM 710 O O . LEU A 1 96 ? -12.799 -2.867 13.207 1.00 83.00 96 LEU A O 1
ATOM 714 N N . ARG A 1 97 ? -12.693 -4.608 11.800 1.00 80.00 97 ARG A N 1
ATOM 715 C CA . ARG A 1 97 ? -13.436 -5.536 12.674 1.00 80.00 97 ARG A CA 1
ATOM 716 C C . ARG A 1 97 ? -12.730 -5.771 14.009 1.00 80.00 97 ARG A C 1
ATOM 718 O O . ARG A 1 97 ? -13.372 -5.860 15.054 1.00 80.00 97 ARG A O 1
ATOM 725 N N . GLY A 1 98 ? -11.399 -5.847 13.993 1.00 72.12 98 GLY A N 1
ATOM 726 C CA . GLY A 1 98 ? -10.588 -5.938 15.207 1.00 72.12 98 GLY A CA 1
ATOM 727 C C . GLY A 1 98 ? -10.702 -4.690 16.089 1.00 72.12 98 GLY A C 1
ATOM 728 O O . GLY A 1 98 ? -10.722 -4.807 17.313 1.00 72.12 98 GLY A O 1
ATOM 729 N N . GLN A 1 99 ? -10.830 -3.503 15.488 1.00 61.22 99 GLN A N 1
ATOM 730 C CA . GLN A 1 99 ? -11.032 -2.242 16.208 1.00 61.22 99 GLN A CA 1
ATOM 731 C C . GLN A 1 99 ? -12.412 -2.176 16.875 1.00 61.22 99 GLN A C 1
ATOM 733 O O . GLN A 1 99 ? -12.491 -1.771 18.036 1.00 61.22 99 GLN A O 1
ATOM 738 N N . GLU A 1 100 ? -13.472 -2.630 16.198 1.00 54.41 100 GLU A N 1
ATOM 739 C CA . GLU A 1 100 ? -14.848 -2.640 16.725 1.00 54.41 100 GLU A CA 1
ATOM 740 C C . GLU A 1 100 ? -14.974 -3.457 18.028 1.00 54.41 100 GLU A C 1
ATOM 742 O O . GLU A 1 100 ? -15.671 -3.043 18.958 1.00 54.41 100 GLU A O 1
ATOM 747 N N . GLY A 1 101 ? -14.200 -4.541 18.166 1.00 43.56 101 GLY A N 1
ATOM 748 C CA . GLY A 1 101 ? -14.095 -5.328 19.405 1.00 43.56 101 GLY A CA 1
ATOM 749 C C . GLY A 1 101 ? -13.218 -4.713 20.508 1.00 43.56 101 GLY A C 1
ATOM 750 O O . GLY A 1 101 ? -13.257 -5.172 21.648 1.00 43.56 101 GLY A O 1
ATOM 751 N N . THR A 1 102 ? -12.441 -3.668 20.206 1.00 41.97 102 THR A N 1
ATOM 752 C CA . THR A 1 102 ? -11.536 -2.986 21.159 1.00 41.97 102 THR A CA 1
ATOM 753 C C . THR A 1 102 ? -12.040 -1.621 21.617 1.00 41.97 102 THR A C 1
ATOM 755 O O . THR A 1 102 ? -11.295 -0.851 22.234 1.00 41.97 102 THR A O 1
ATOM 758 N N . THR A 1 103 ? -13.318 -1.317 21.374 1.00 39.19 103 THR A N 1
ATOM 759 C CA . THR A 1 103 ? -13.963 -0.144 21.964 1.00 39.19 103 THR A CA 1
ATOM 760 C C . THR A 1 103 ? -13.748 -0.183 23.480 1.00 39.19 103 THR A C 1
ATOM 762 O O . THR A 1 103 ? -14.311 -1.030 24.169 1.00 39.19 103 THR A O 1
ATOM 765 N N . ARG A 1 104 ? -12.927 0.758 23.978 1.00 39.91 104 ARG A N 1
ATOM 766 C CA . ARG A 1 104 ? -12.524 0.985 25.381 1.00 39.91 104 ARG A CA 1
ATOM 767 C C . ARG A 1 104 ? -11.198 0.348 25.816 1.00 39.91 104 ARG A C 1
ATOM 769 O O . ARG A 1 104 ? -11.133 -0.389 26.794 1.00 39.91 104 ARG A O 1
ATOM 776 N N . THR A 1 105 ? -10.080 0.800 25.252 1.00 33.78 105 THR A N 1
ATOM 777 C CA . THR A 1 105 ? -8.923 1.095 26.118 1.00 33.78 105 THR A CA 1
ATOM 778 C C . THR A 1 105 ? -8.164 2.317 25.618 1.00 33.78 105 THR A C 1
ATOM 780 O O . THR A 1 105 ? -7.327 2.256 24.726 1.00 33.78 105 THR A O 1
ATOM 783 N N . ASP A 1 106 ? -8.526 3.444 26.217 1.00 35.25 106 ASP A N 1
ATOM 784 C CA . ASP A 1 106 ? -7.769 4.685 26.313 1.00 35.25 106 ASP A CA 1
ATOM 785 C C . ASP A 1 106 ? -6.230 4.506 26.156 1.00 35.25 106 ASP A C 1
ATOM 787 O O . ASP A 1 106 ? -5.601 3.791 26.947 1.00 35.25 106 ASP A O 1
ATOM 791 N N . PRO A 1 107 ? -5.587 5.148 25.157 1.00 44.88 107 PRO A N 1
ATOM 792 C CA . PRO A 1 107 ? -4.138 5.074 24.955 1.00 44.88 107 PRO A CA 1
ATOM 793 C C . PRO A 1 107 ? -3.325 5.836 26.019 1.00 44.88 107 PRO A C 1
ATOM 795 O O . PRO A 1 107 ? -2.098 5.728 26.034 1.00 44.88 107 PRO A O 1
ATOM 798 N N . GLN A 1 108 ? -3.968 6.547 26.951 1.00 42.81 108 GLN A N 1
ATOM 799 C CA . GLN A 1 108 ? -3.312 7.209 28.082 1.00 42.81 108 GLN A CA 1
ATOM 800 C C . GLN A 1 108 ? -2.885 6.215 29.181 1.00 42.81 108 GLN A C 1
ATOM 802 O O . GLN A 1 108 ? -2.128 6.579 30.082 1.00 42.81 108 GLN A O 1
ATOM 807 N N . ARG A 1 109 ? -3.257 4.926 29.082 1.00 37.94 109 ARG A N 1
ATOM 808 C CA . ARG A 1 109 ? -2.804 3.868 30.009 1.00 37.94 109 ARG A CA 1
ATOM 809 C C . ARG A 1 109 ? -1.462 3.200 29.677 1.00 37.94 109 ARG A C 1
ATOM 811 O O . ARG A 1 109 ? -1.033 2.348 30.453 1.00 37.94 109 ARG A O 1
ATOM 818 N N . ARG A 1 110 ? -0.772 3.560 28.585 1.00 43.38 110 ARG A N 1
ATOM 819 C CA . ARG A 1 110 ? 0.526 2.942 28.208 1.00 43.38 110 ARG A CA 1
ATOM 820 C C . ARG A 1 110 ? 1.778 3.662 28.729 1.00 43.38 110 ARG A C 1
ATOM 822 O O . ARG A 1 110 ? 2.884 3.267 28.380 1.00 43.38 110 ARG A O 1
ATOM 829 N N . SER A 1 111 ? 1.617 4.626 29.637 1.00 43.53 111 SER A N 1
ATOM 830 C CA . SER A 1 111 ? 2.733 5.318 30.305 1.00 43.53 111 SER A CA 1
ATOM 831 C C . SER A 1 111 ? 2.688 5.186 31.830 1.00 43.53 111 SER A C 1
ATOM 833 O O . SER A 1 111 ? 2.980 6.129 32.557 1.00 43.53 111 SER A O 1
ATOM 835 N N . ARG A 1 112 ? 2.341 4.007 32.349 1.00 42.34 112 ARG A N 1
ATOM 836 C CA . ARG A 1 112 ? 2.950 3.549 33.602 1.00 42.34 112 ARG A CA 1
ATOM 837 C C . ARG A 1 112 ? 3.944 2.476 33.218 1.00 42.34 112 ARG A C 1
ATOM 839 O O . ARG A 1 112 ? 3.582 1.313 33.083 1.00 42.34 112 ARG A O 1
ATOM 846 N N . ALA A 1 113 ? 5.179 2.909 32.982 1.00 47.50 113 ALA A N 1
ATOM 847 C CA . ALA A 1 113 ? 6.323 2.022 33.014 1.00 47.50 113 ALA A CA 1
ATOM 848 C C . ALA A 1 113 ? 6.210 1.199 34.304 1.00 47.50 113 ALA A C 1
ATOM 850 O O . ALA A 1 113 ? 6.330 1.742 35.402 1.00 47.50 113 ALA A O 1
ATOM 851 N N . MET A 1 114 ? 5.891 -0.089 34.175 1.00 50.91 114 MET A N 1
ATOM 852 C CA . MET A 1 114 ? 6.194 -1.039 35.231 1.00 50.91 114 MET A CA 1
ATOM 853 C C . MET A 1 114 ? 7.713 -1.097 35.263 1.00 50.91 114 MET A C 1
ATOM 855 O O . MET A 1 114 ? 8.336 -1.819 34.490 1.00 50.91 114 MET A O 1
ATOM 859 N N . THR A 1 115 ? 8.318 -0.276 36.117 1.00 60.81 115 THR A N 1
ATOM 860 C CA . THR A 1 115 ? 9.630 -0.601 36.656 1.00 60.81 115 THR A CA 1
ATOM 861 C C . THR A 1 115 ? 9.534 -2.043 37.158 1.00 60.81 115 THR A C 1
ATOM 863 O O . THR A 1 115 ? 8.564 -2.363 37.858 1.00 60.81 115 THR A O 1
ATOM 866 N N . PRO A 1 116 ? 10.458 -2.939 36.767 1.00 63.06 116 PRO A N 1
ATOM 867 C CA . PRO A 1 116 ? 10.475 -4.277 37.337 1.00 63.06 116 PRO A CA 1
ATOM 868 C C . PRO A 1 116 ? 10.497 -4.134 38.866 1.00 63.06 116 PRO A C 1
ATOM 870 O O . PRO A 1 116 ? 11.171 -3.224 39.369 1.00 63.06 116 PRO A O 1
ATOM 873 N N . PRO A 1 117 ? 9.733 -4.953 39.613 1.00 61.81 117 PRO A N 1
ATOM 874 C CA . PRO A 1 117 ? 9.807 -4.915 41.064 1.00 61.81 117 PRO A CA 1
ATOM 875 C C . PRO A 1 117 ? 11.279 -5.081 41.467 1.00 61.81 117 PRO A C 1
ATOM 877 O O . PRO A 1 117 ? 11.971 -5.918 40.877 1.00 61.81 117 PRO A O 1
ATOM 880 N N . PRO A 1 118 ? 11.792 -4.264 42.405 1.00 64.31 118 PRO A N 1
ATOM 881 C CA . PRO A 1 118 ? 13.168 -4.402 42.852 1.00 64.31 118 PRO A CA 1
ATOM 882 C C . PRO A 1 118 ? 13.393 -5.842 43.341 1.00 64.31 118 PRO A C 1
A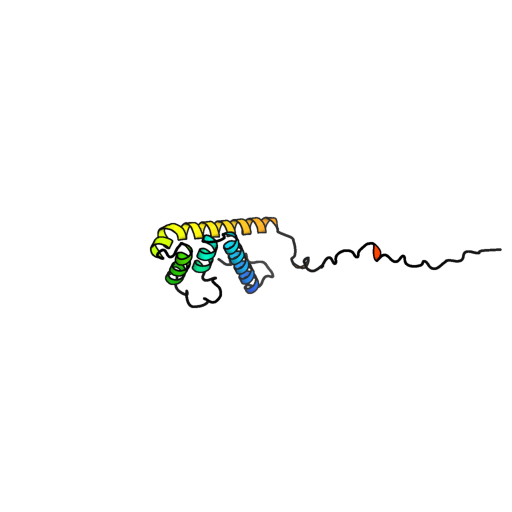TOM 884 O O . PRO A 1 118 ? 12.476 -6.440 43.915 1.00 64.31 118 PRO A O 1
ATOM 887 N N . PRO A 1 119 ? 14.579 -6.428 43.103 1.00 61.41 119 PRO A N 1
ATOM 888 C CA . PRO A 1 119 ? 14.887 -7.769 43.581 1.00 61.41 119 PRO A CA 1
ATOM 889 C C . PRO A 1 119 ? 14.657 -7.842 45.096 1.00 61.41 119 PRO A C 1
ATOM 891 O O . PRO A 1 119 ? 14.943 -6.889 45.820 1.00 61.41 119 PRO A O 1
ATOM 894 N N . ALA A 1 120 ? 14.165 -8.981 45.589 1.00 59.16 120 ALA A N 1
ATOM 895 C CA . ALA A 1 120 ? 13.815 -9.183 47.002 1.00 59.16 120 ALA A CA 1
ATOM 896 C C . ALA A 1 120 ? 14.960 -8.861 47.992 1.00 59.16 120 ALA A C 1
ATOM 898 O O . ALA A 1 120 ? 14.713 -8.620 49.169 1.00 59.16 120 ALA A O 1
ATOM 899 N N . ALA A 1 121 ? 16.203 -8.784 47.508 1.00 59.84 121 ALA A N 1
ATOM 900 C CA . ALA A 1 121 ? 17.379 -8.360 48.261 1.00 59.84 121 ALA A CA 1
ATOM 901 C C . ALA A 1 121 ? 17.391 -6.866 48.661 1.00 59.84 121 ALA A C 1
ATOM 903 O O . ALA A 1 121 ? 18.200 -6.470 49.494 1.00 59.84 121 ALA A O 1
ATOM 904 N N . SER A 1 122 ? 16.521 -6.023 48.094 1.00 59.50 122 SER A N 1
ATOM 905 C CA . SER A 1 122 ? 16.452 -4.583 48.402 1.00 59.50 122 SER A CA 1
ATOM 906 C C . SER A 1 122 ? 15.505 -4.238 49.559 1.00 59.50 122 SER A C 1
ATOM 908 O O . SER A 1 122 ? 15.347 -3.064 49.894 1.00 59.50 122 SER A O 1
ATOM 910 N N . PHE A 1 123 ? 14.857 -5.233 50.169 1.00 54.41 123 PHE A N 1
ATOM 911 C CA . PHE A 1 123 ? 13.946 -5.015 51.288 1.00 54.41 123 PHE A CA 1
ATOM 912 C C . PHE A 1 123 ? 14.746 -4.807 52.582 1.00 54.41 123 PHE A C 1
ATOM 914 O O . PHE A 1 123 ? 15.101 -5.760 53.271 1.00 54.41 123 PHE A O 1
ATOM 921 N N . GLN A 1 124 ? 15.045 -3.552 52.926 1.00 62.12 124 GLN A N 1
ATOM 922 C CA . GLN A 1 124 ? 15.480 -3.219 54.282 1.00 62.12 124 GLN A CA 1
ATOM 923 C C . GLN A 1 124 ? 14.241 -3.039 55.172 1.00 62.12 124 GLN A C 1
ATOM 925 O O . GLN A 1 124 ? 13.432 -2.143 54.908 1.00 62.12 124 GLN A O 1
ATOM 930 N N . PRO A 1 125 ? 14.047 -3.862 56.217 1.00 57.16 125 PRO A N 1
ATOM 931 C CA . PRO A 1 125 ? 12.984 -3.626 57.179 1.00 57.16 125 PRO A CA 1
ATOM 932 C C . PRO A 1 125 ? 13.233 -2.294 57.893 1.00 57.16 125 PRO A C 1
ATOM 934 O O . PRO A 1 125 ? 14.307 -2.036 58.435 1.00 57.16 125 PRO A O 1
ATOM 937 N N . ARG A 1 126 ? 12.215 -1.432 57.879 1.00 57.31 126 ARG A N 1
ATOM 938 C CA . ARG A 1 126 ? 12.207 -0.167 58.614 1.00 57.31 126 ARG A CA 1
ATOM 939 C C . ARG A 1 126 ? 12.309 -0.473 60.117 1.00 57.31 126 ARG A C 1
ATOM 941 O O . ARG A 1 126 ? 11.453 -1.209 60.610 1.00 57.31 126 ARG A O 1
ATOM 948 N N . PRO A 1 127 ? 13.282 0.080 60.864 1.00 56.44 127 PRO A N 1
ATOM 949 C CA . PRO A 1 127 ? 13.317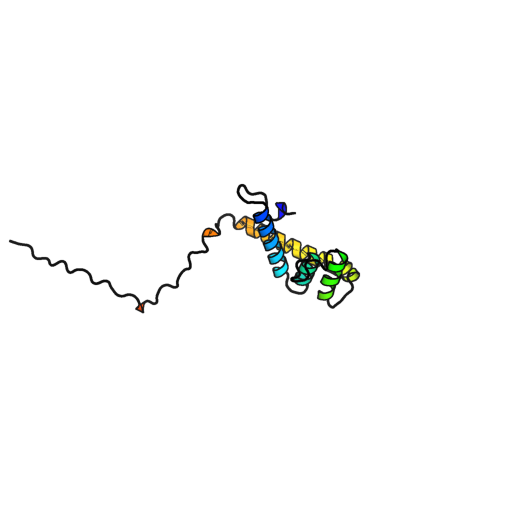 -0.093 62.309 1.00 56.44 127 PRO A CA 1
ATOM 950 C C . PRO A 1 127 ? 12.079 0.567 62.929 1.00 56.44 127 PRO A C 1
ATOM 952 O O . PRO A 1 127 ? 11.790 1.744 62.697 1.00 56.44 127 PRO A O 1
ATOM 955 N N . THR A 1 128 ? 11.312 -0.215 63.683 1.00 61.84 128 THR A N 1
ATOM 956 C CA . THR A 1 128 ? 10.179 0.266 64.476 1.00 61.84 128 THR A CA 1
ATOM 957 C C . THR A 1 128 ? 10.697 1.073 65.666 1.00 61.84 128 THR A C 1
ATOM 959 O O . THR A 1 128 ? 11.602 0.591 66.349 1.00 61.84 128 THR A O 1
ATOM 962 N N . PRO A 1 129 ? 10.137 2.256 65.977 1.00 52.66 129 PRO A N 1
ATOM 963 C CA . PRO A 1 129 ? 10.455 2.931 67.226 1.00 52.66 129 PRO A CA 1
ATOM 964 C C . PRO A 1 129 ? 9.953 2.077 68.395 1.00 52.66 129 PRO A C 1
ATOM 966 O O . PRO A 1 129 ? 8.762 1.770 68.493 1.00 52.66 129 PRO A O 1
ATOM 969 N N . THR A 1 130 ? 10.875 1.679 69.267 1.00 54.75 130 THR A N 1
ATOM 970 C CA . THR A 1 130 ? 10.594 0.982 70.521 1.00 54.75 130 THR A CA 1
ATOM 971 C C . THR A 1 130 ? 9.674 1.858 71.371 1.00 54.75 130 THR A C 1
ATOM 973 O O . THR A 1 130 ? 10.100 2.869 71.924 1.00 54.75 130 THR A O 1
ATOM 976 N N . LYS A 1 131 ? 8.391 1.498 71.470 1.00 52.72 131 LYS A N 1
ATOM 977 C CA . LYS A 1 131 ? 7.538 1.990 72.554 1.00 52.72 131 LYS A CA 1
ATOM 978 C C . LYS A 1 131 ? 7.987 1.277 73.822 1.00 52.72 131 LYS A C 1
ATOM 980 O O . LYS A 1 131 ? 7.685 0.101 73.989 1.00 52.72 131 LYS A O 1
ATOM 985 N N . THR A 1 132 ? 8.711 1.973 74.688 1.00 54.09 132 THR A N 1
ATOM 986 C CA . THR A 1 132 ? 8.951 1.537 76.067 1.00 54.09 132 THR A CA 1
ATOM 987 C C . THR A 1 132 ? 7.609 1.494 76.803 1.00 54.09 132 THR A C 1
ATOM 989 O O . THR A 1 132 ? 6.947 2.531 76.882 1.00 54.09 132 THR A O 1
ATOM 992 N N . PRO A 1 133 ? 7.168 0.343 77.339 1.00 57.03 133 PRO A N 1
ATOM 993 C CA . PRO A 1 133 ? 6.028 0.284 78.230 1.00 57.03 133 PRO A CA 1
ATOM 994 C C . PRO A 1 133 ? 6.547 0.133 79.658 1.00 57.03 133 PRO A C 1
ATOM 996 O O . PRO A 1 133 ? 7.119 -0.896 80.010 1.00 57.03 133 PRO A O 1
ATOM 999 N N . THR A 1 134 ? 6.337 1.119 80.520 1.00 49.12 134 THR A N 1
ATOM 1000 C CA . THR A 1 134 ? 6.271 0.827 81.957 1.00 49.12 134 THR A CA 1
ATOM 1001 C C . THR A 1 134 ? 5.290 1.793 82.583 1.00 49.12 134 THR A C 1
ATOM 1003 O O . THR A 1 134 ? 5.579 2.969 82.780 1.00 49.12 134 THR A O 1
ATOM 1006 N N . GLY A 1 135 ? 4.079 1.289 82.795 1.00 49.97 135 GLY A N 1
ATOM 1007 C CA . GLY A 1 135 ? 3.147 1.901 83.715 1.00 49.97 135 GLY A CA 1
ATOM 1008 C C . GLY A 1 135 ? 3.467 1.497 85.151 1.00 49.97 135 GLY A C 1
ATOM 1009 O O . GLY A 1 135 ? 3.971 0.399 85.383 1.00 49.97 135 GLY A O 1
ATOM 1010 N N . GLN A 1 136 ? 3.020 2.383 86.042 1.00 39.19 136 GLN A N 1
ATOM 1011 C CA . GLN A 1 136 ? 2.530 2.139 87.404 1.00 39.19 136 G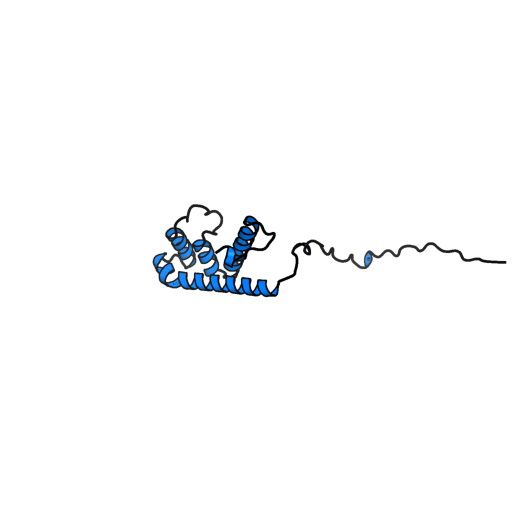LN A CA 1
ATOM 1012 C C . GLN A 1 136 ? 3.556 1.859 88.511 1.00 39.19 136 GLN A C 1
ATOM 1014 O O . GLN A 1 136 ? 4.644 1.357 88.228 1.00 39.19 136 GLN A O 1
ATOM 1019 N N . PRO A 1 137 ? 3.211 2.131 89.789 1.00 52.34 137 PRO A N 1
ATOM 1020 C CA . PRO A 1 137 ? 1.915 2.568 90.349 1.00 52.34 137 PRO A CA 1
ATOM 1021 C C . PRO A 1 137 ? 1.772 4.072 90.633 1.00 52.34 137 PRO A C 1
ATOM 1023 O O . PRO A 1 137 ? 2.796 4.751 90.862 1.00 52.34 137 PRO A O 1
#